Protein AF-A0A812WPS6-F1 (afdb_monomer_lite)

Foldseek 3Di:
DDDDDDDQQDFLLVVQVCCCPVVVFAADDVGPGKWKWFPDPVTDIDRDPVNRGGGCNVVVCPPHTDIDIGGHHPDDDPPPPPPPPPPPDDDDDDDDDD

Structure (mmCIF, N/CA/C/O backbone):
data_AF-A0A812WPS6-F1
#
_entry.id   AF-A0A812WPS6-F1
#
loop_
_atom_site.group_PDB
_atom_site.id
_atom_site.type_symbol
_atom_site.label_atom_id
_atom_site.label_alt_id
_atom_site.label_comp_id
_atom_site.label_asym_id
_atom_site.label_entity_id
_atom_site.label_seq_id
_atom_site.pdbx_PDB_ins_code
_atom_site.Cartn_x
_atom_site.Cartn_y
_atom_site.Cartn_z
_atom_site.occupancy
_atom_site.B_iso_or_equiv
_atom_site.auth_seq_id
_atom_site.auth_comp_id
_atom_site.auth_asym_id
_atom_site.auth_atom_id
_atom_site.pdbx_PDB_model_num
ATOM 1 N N . VAL A 1 1 ? 8.648 -13.639 1.570 1.00 71.31 1 VAL A N 1
ATOM 2 C CA . VAL A 1 1 ? 7.813 -12.658 2.302 1.00 71.31 1 VAL A CA 1
ATOM 3 C C . VAL A 1 1 ? 8.754 -11.824 3.145 1.00 71.31 1 VAL A C 1
ATOM 5 O O . VAL A 1 1 ? 9.541 -12.417 3.871 1.00 71.31 1 VAL A O 1
ATOM 8 N N . THR A 1 2 ? 8.725 -10.502 2.993 1.00 81.88 2 THR A N 1
ATOM 9 C CA . THR A 1 2 ? 9.569 -9.565 3.751 1.00 81.88 2 THR A CA 1
ATOM 10 C C . THR A 1 2 ? 8.701 -8.875 4.797 1.00 81.88 2 THR A C 1
ATOM 12 O O . THR A 1 2 ? 7.603 -8.433 4.467 1.00 81.88 2 THR A O 1
ATOM 15 N N . SER A 1 3 ? 9.1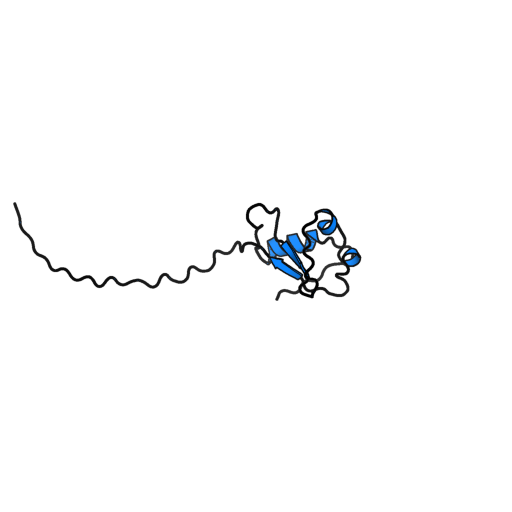70 -8.800 6.042 1.00 84.81 3 SER A N 1
ATOM 16 C CA . SER A 1 3 ? 8.494 -8.098 7.137 1.00 84.81 3 SER A CA 1
ATOM 17 C C . SER A 1 3 ? 9.282 -6.851 7.521 1.00 84.81 3 SER A C 1
ATOM 19 O O . SER A 1 3 ? 10.484 -6.948 7.764 1.00 84.81 3 SER A O 1
ATOM 21 N N . SER A 1 4 ? 8.606 -5.708 7.612 1.00 86.56 4 SER A N 1
ATOM 22 C CA . SER A 1 4 ? 9.173 -4.455 8.114 1.00 86.56 4 SER A CA 1
ATOM 23 C C . SER A 1 4 ? 8.168 -3.773 9.038 1.00 86.56 4 SER A C 1
ATOM 25 O O . SER A 1 4 ? 6.961 -3.967 8.884 1.00 86.56 4 SER A O 1
ATOM 27 N N . SER A 1 5 ? 8.676 -2.995 9.988 1.00 89.44 5 SER A N 1
ATOM 28 C CA . SER A 1 5 ? 7.876 -2.236 10.950 1.00 89.44 5 SER A CA 1
ATOM 29 C C . SER A 1 5 ? 7.826 -0.769 10.535 1.00 89.44 5 SER A C 1
ATOM 31 O O . SER A 1 5 ? 8.841 -0.224 10.108 1.00 89.44 5 SER A O 1
ATOM 33 N N . PHE A 1 6 ? 6.658 -0.153 10.675 1.00 88.38 6 PHE A N 1
ATOM 34 C CA . PHE A 1 6 ? 6.410 1.262 10.401 1.00 88.38 6 PHE A CA 1
ATOM 35 C C . PHE A 1 6 ? 5.538 1.833 11.520 1.00 88.38 6 PHE A C 1
ATOM 37 O O . PHE A 1 6 ? 4.776 1.086 12.145 1.00 88.38 6 PHE A O 1
ATOM 44 N N . ASP A 1 7 ? 5.646 3.135 11.763 1.00 90.31 7 ASP A N 1
ATOM 45 C CA . ASP A 1 7 ? 4.796 3.825 12.728 1.00 90.31 7 ASP A CA 1
ATOM 46 C C . ASP A 1 7 ? 3.353 3.970 12.196 1.00 90.31 7 ASP A C 1
ATOM 48 O O . ASP A 1 7 ? 3.121 3.993 10.987 1.00 90.31 7 ASP A O 1
ATOM 52 N N . PRO A 1 8 ? 2.331 4.052 13.064 1.00 88.69 8 PRO A N 1
ATOM 53 C CA . PRO A 1 8 ? 0.942 4.220 12.622 1.00 88.69 8 PRO A CA 1
ATOM 54 C C . PRO A 1 8 ? 0.715 5.530 11.848 1.00 88.69 8 PRO A C 1
ATOM 56 O O . PRO A 1 8 ? -0.134 5.574 10.956 1.00 88.69 8 PRO A O 1
ATOM 59 N N . ASP A 1 9 ? 1.485 6.568 12.177 1.00 91.75 9 ASP A N 1
ATOM 60 C CA . ASP A 1 9 ? 1.462 7.885 11.535 1.00 91.75 9 ASP A CA 1
ATOM 61 C C . ASP A 1 9 ? 2.338 7.956 10.273 1.00 91.75 9 ASP A C 1
ATOM 63 O O . ASP A 1 9 ? 2.318 8.963 9.563 1.00 91.75 9 ASP A O 1
ATOM 67 N N . ASP A 1 10 ? 3.103 6.899 9.976 1.00 91.56 10 ASP A N 1
ATOM 68 C CA . ASP A 1 10 ? 3.899 6.830 8.755 1.00 91.56 10 ASP A CA 1
ATOM 69 C C . ASP A 1 10 ? 2.985 6.823 7.529 1.00 91.56 10 ASP A C 1
ATOM 71 O O . ASP A 1 10 ? 1.854 6.330 7.555 1.00 91.56 10 ASP A O 1
ATOM 75 N N . LEU A 1 11 ? 3.484 7.375 6.430 1.00 92.75 11 LEU A N 1
ATOM 76 C CA . LEU A 1 11 ? 2.719 7.480 5.197 1.00 92.75 11 LEU A CA 1
ATOM 77 C C . LEU A 1 11 ? 2.894 6.226 4.342 1.00 92.75 11 LEU A C 1
ATOM 79 O O . LEU A 1 11 ? 3.970 5.627 4.292 1.00 92.75 11 LEU A O 1
ATOM 83 N N . LEU A 1 12 ? 1.871 5.869 3.563 1.00 90.31 12 LEU A N 1
ATOM 84 C CA . LEU A 1 12 ? 1.965 4.723 2.653 1.00 90.31 12 LEU A CA 1
ATOM 85 C C . LEU A 1 12 ? 3.086 4.892 1.604 1.00 90.31 12 LEU A C 1
ATOM 87 O O . LEU A 1 12 ? 3.709 3.914 1.178 1.00 90.31 12 LEU A O 1
ATOM 91 N N . ILE A 1 13 ? 3.414 6.131 1.223 1.00 90.25 13 ILE A N 1
ATOM 92 C CA . ILE A 1 13 ? 4.562 6.424 0.356 1.00 90.25 13 ILE A CA 1
ATOM 93 C C . ILE A 1 13 ? 5.906 5.967 0.955 1.00 90.25 13 ILE A C 1
ATOM 95 O O . ILE A 1 13 ? 6.780 5.554 0.190 1.00 90.25 13 ILE A O 1
ATOM 99 N N . SER A 1 14 ? 6.066 5.954 2.285 1.00 90.44 14 SER A N 1
ATOM 100 C CA . SER A 1 14 ? 7.261 5.422 2.961 1.00 90.44 14 SER A CA 1
ATOM 101 C C . SER A 1 14 ? 7.425 3.926 2.679 1.00 90.44 14 SER A C 1
ATOM 103 O O . SER A 1 14 ? 8.518 3.466 2.347 1.00 90.44 14 SER A O 1
ATOM 105 N N . VAL A 1 15 ? 6.322 3.169 2.707 1.00 89.25 15 VAL A N 1
ATOM 106 C CA . VAL A 1 15 ? 6.304 1.734 2.373 1.00 89.25 15 VAL A CA 1
ATOM 107 C C . VAL A 1 15 ? 6.664 1.511 0.904 1.00 89.25 15 VAL A C 1
ATOM 109 O O . VAL A 1 15 ? 7.422 0.598 0.571 1.00 89.25 15 VAL A O 1
ATOM 112 N N . ARG A 1 16 ? 6.177 2.377 0.008 1.00 87.75 16 ARG A N 1
ATOM 113 C CA . ARG A 1 16 ? 6.537 2.337 -1.416 1.00 87.75 16 ARG A CA 1
ATOM 114 C C . ARG A 1 16 ? 8.027 2.606 -1.627 1.00 87.75 16 ARG A C 1
ATOM 116 O O . ARG A 1 16 ? 8.671 1.891 -2.389 1.00 87.75 16 ARG A O 1
ATOM 123 N N . ALA A 1 17 ? 8.578 3.607 -0.943 1.00 87.50 17 ALA A N 1
ATOM 124 C CA . ALA A 1 17 ? 9.998 3.937 -1.005 1.00 87.50 17 ALA A CA 1
ATOM 125 C C . ALA A 1 17 ? 10.869 2.792 -0.467 1.00 87.50 17 ALA A C 1
ATOM 127 O O . ALA A 1 17 ? 11.879 2.446 -1.083 1.00 87.50 17 ALA A O 1
ATOM 128 N N . PHE A 1 18 ? 10.443 2.159 0.630 1.00 88.69 18 PHE A N 1
ATOM 129 C CA . PHE A 1 18 ? 11.066 0.948 1.158 1.00 88.69 18 PHE A CA 1
ATOM 130 C C . PHE A 1 18 ? 11.069 -0.173 0.114 1.00 88.69 18 PHE A C 1
ATOM 132 O O . PHE A 1 18 ? 12.110 -0.769 -0.139 1.00 88.69 18 PHE A O 1
ATOM 139 N N . ALA A 1 19 ? 9.944 -0.420 -0.559 1.00 86.81 19 ALA A N 1
ATOM 140 C CA . ALA A 1 19 ? 9.860 -1.440 -1.599 1.00 86.81 19 ALA A CA 1
ATOM 141 C C . ALA A 1 19 ? 10.805 -1.168 -2.779 1.00 86.81 19 ALA A C 1
ATOM 143 O O . ALA A 1 19 ? 11.490 -2.073 -3.250 1.00 86.81 19 ALA A O 1
ATOM 144 N N . THR A 1 20 ? 10.896 0.082 -3.232 1.00 85.06 20 THR A N 1
ATOM 145 C CA . THR A 1 20 ? 11.827 0.463 -4.300 1.00 85.06 20 THR A CA 1
ATOM 146 C C . THR A 1 20 ? 13.282 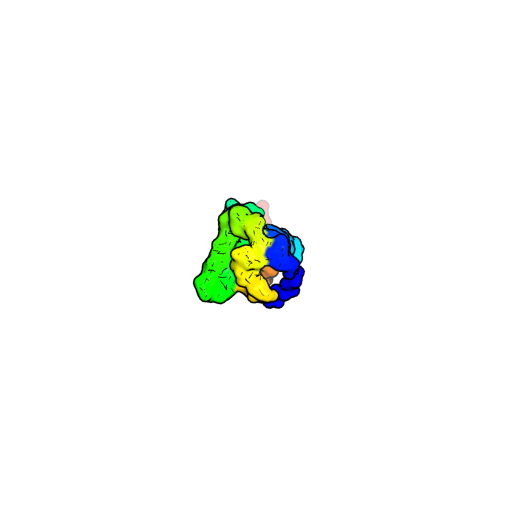0.256 -3.883 1.00 85.06 20 THR A C 1
ATOM 148 O O . THR A 1 20 ? 14.084 -0.240 -4.671 1.00 85.06 20 THR A O 1
ATOM 151 N N . LYS A 1 21 ? 13.634 0.622 -2.645 1.00 84.88 21 LYS A N 1
ATOM 152 C CA . LYS A 1 21 ? 15.016 0.591 -2.159 1.00 84.88 21 LYS A CA 1
ATOM 153 C C . LYS A 1 21 ? 15.475 -0.810 -1.749 1.00 84.88 21 LYS A C 1
ATOM 155 O O . LYS A 1 21 ? 16.527 -1.258 -2.189 1.00 84.88 21 LYS A O 1
ATOM 160 N N . GLU A 1 22 ? 14.689 -1.492 -0.926 1.00 85.69 22 GLU A N 1
ATOM 161 C CA . GLU A 1 22 ? 15.065 -2.766 -0.305 1.00 85.69 22 GLU A CA 1
ATOM 162 C C . GLU A 1 22 ? 14.714 -3.964 -1.188 1.00 85.69 22 GLU A C 1
ATOM 164 O O . GLU A 1 22 ? 15.479 -4.921 -1.261 1.00 85.69 22 GLU A O 1
ATOM 169 N N . LEU A 1 23 ? 13.580 -3.912 -1.899 1.00 81.12 23 LEU A N 1
ATOM 170 C CA . LEU A 1 23 ? 13.179 -4.983 -2.822 1.00 81.12 23 LEU A CA 1
ATOM 171 C C . LEU A 1 23 ? 13.668 -4.738 -4.254 1.00 81.12 23 LEU A C 1
ATOM 173 O O . LEU A 1 23 ? 13.424 -5.572 -5.124 1.00 81.12 23 LEU A O 1
ATOM 177 N N . GLN A 1 24 ? 14.344 -3.607 -4.499 1.00 82.56 24 GLN A N 1
ATOM 178 C CA . GLN A 1 24 ? 14.858 -3.212 -5.815 1.00 82.56 24 GLN A CA 1
ATOM 179 C C . GLN A 1 24 ? 13.764 -3.259 -6.895 1.00 82.56 24 GLN A C 1
ATOM 181 O O . GLN A 1 24 ? 13.986 -3.684 -8.031 1.00 82.56 24 GLN A O 1
ATOM 186 N N . LEU A 1 25 ? 12.545 -2.863 -6.516 1.00 81.06 25 LEU A N 1
ATOM 187 C CA . LEU A 1 25 ? 11.391 -2.847 -7.406 1.00 81.06 25 LEU A CA 1
ATOM 188 C C . LEU A 1 25 ? 11.292 -1.494 -8.101 1.00 81.06 25 LEU A C 1
ATOM 190 O O . LEU A 1 25 ? 11.110 -0.455 -7.470 1.00 81.06 25 LEU A O 1
ATOM 194 N N . LEU A 1 26 ? 11.374 -1.519 -9.421 1.00 78.56 26 LEU A N 1
ATOM 195 C CA . LEU A 1 26 ? 11.164 -0.359 -10.264 1.00 78.56 26 LEU A CA 1
ATOM 196 C C . LEU A 1 26 ? 9.670 -0.139 -10.532 1.00 78.56 26 LEU A C 1
ATOM 198 O O . LEU A 1 26 ? 8.869 -1.086 -10.485 1.00 78.56 26 LEU A O 1
ATOM 202 N N . PRO A 1 27 ? 9.282 1.111 -10.839 1.00 74.62 27 PRO A N 1
ATOM 203 C CA . PRO A 1 27 ? 7.987 1.386 -11.442 1.00 74.62 27 PRO A CA 1
ATOM 204 C C . PRO A 1 27 ? 7.682 0.465 -12.628 1.00 74.62 27 PRO A C 1
ATOM 206 O O . PRO A 1 27 ? 8.553 0.200 -13.450 1.00 74.62 27 PRO A O 1
ATOM 209 N N . GLY A 1 28 ? 6.419 0.039 -12.736 1.00 66.25 28 GLY A N 1
ATOM 210 C CA . GLY A 1 28 ? 5.856 -0.471 -13.991 1.00 66.25 28 GLY A CA 1
ATOM 211 C C . GLY A 1 28 ? 6.008 0.542 -15.125 1.00 66.25 28 GLY A C 1
ATOM 212 O O . GLY A 1 28 ? 6.077 1.741 -14.863 1.00 66.25 28 GLY A O 1
ATOM 213 N N . GLU A 1 29 ? 6.049 0.085 -16.377 1.00 58.88 29 GLU A N 1
ATOM 214 C CA . GLU A 1 29 ? 6.107 0.973 -17.543 1.00 58.88 29 GLU A CA 1
ATOM 215 C C . GLU A 1 29 ? 4.964 2.008 -17.476 1.00 58.88 29 GLU A C 1
ATOM 217 O O . GLU A 1 29 ? 3.790 1.649 -17.395 1.00 58.88 29 GLU A O 1
ATOM 222 N N . GLY A 1 30 ? 5.316 3.299 -17.405 1.00 62.22 30 GLY A N 1
ATOM 223 C CA . GLY A 1 30 ? 4.361 4.406 -17.240 1.00 62.22 30 GLY A CA 1
ATOM 224 C C . GLY A 1 30 ? 3.898 4.712 -15.804 1.00 62.22 30 GLY A C 1
ATOM 225 O O . GLY A 1 30 ? 3.074 5.605 -15.621 1.00 62.22 30 GLY A O 1
ATOM 226 N N . ALA A 1 31 ? 4.416 4.029 -14.778 1.00 64.31 31 ALA A N 1
ATOM 227 C CA . ALA A 1 31 ? 4.079 4.271 -13.372 1.00 64.31 31 ALA A CA 1
ATOM 228 C C . ALA A 1 31 ? 5.157 5.095 -12.642 1.00 64.31 31 ALA A C 1
ATOM 230 O O . ALA A 1 31 ? 6.340 5.021 -12.954 1.00 64.31 31 ALA A O 1
ATOM 231 N N . SER A 1 32 ? 4.776 5.843 -11.600 1.00 67.06 32 SER A N 1
ATOM 232 C CA . SER A 1 32 ? 5.737 6.575 -10.744 1.00 67.06 32 SER A CA 1
ATOM 233 C C . SER A 1 32 ? 6.362 5.727 -9.622 1.00 67.06 32 SER A C 1
ATOM 235 O O . SER A 1 32 ? 7.095 6.246 -8.788 1.00 67.06 32 SER A O 1
ATOM 237 N N . GLY A 1 33 ? 6.067 4.428 -9.561 1.00 77.25 33 GLY A N 1
ATOM 238 C CA . GLY A 1 33 ? 6.640 3.481 -8.596 1.00 77.25 33 GLY A CA 1
ATOM 239 C C . GLY A 1 33 ? 5.821 2.187 -8.505 1.00 77.25 33 GLY A C 1
ATOM 240 O O . GLY A 1 33 ? 4.799 2.082 -9.189 1.00 77.25 33 GLY A O 1
ATOM 241 N N . PRO A 1 34 ? 6.217 1.229 -7.651 1.00 82.94 34 PRO A N 1
ATOM 242 C CA . PRO A 1 34 ? 5.510 -0.041 -7.498 1.00 82.94 34 PRO A CA 1
ATOM 243 C C . PRO A 1 34 ? 4.075 0.161 -6.989 1.00 82.94 34 PRO A C 1
ATOM 245 O O . PRO A 1 34 ? 3.794 1.116 -6.258 1.00 82.94 34 PRO A O 1
ATOM 248 N N . GLU A 1 35 ? 3.181 -0.732 -7.407 1.00 86.81 35 GLU A N 1
ATOM 249 C CA . GLU A 1 35 ? 1.783 -0.805 -6.986 1.00 86.81 35 GLU A CA 1
ATOM 250 C C . GLU A 1 35 ? 1.688 -1.587 -5.674 1.00 86.81 35 GLU A C 1
ATOM 252 O O . GLU A 1 35 ? 2.224 -2.690 -5.555 1.00 86.81 35 GLU A O 1
ATOM 257 N N . LEU A 1 36 ? 1.008 -1.006 -4.687 1.00 88.75 36 LEU A N 1
ATOM 258 C CA . LEU A 1 36 ? 0.753 -1.624 -3.389 1.00 88.75 36 LEU A CA 1
ATOM 259 C C . LEU A 1 36 ? -0.703 -2.080 -3.349 1.00 88.75 36 LEU A C 1
ATOM 261 O O . LEU A 1 36 ? -1.595 -1.331 -3.737 1.00 88.75 36 LEU A O 1
ATOM 265 N N . SER A 1 37 ? -0.968 -3.289 -2.866 1.00 90.88 37 SER A N 1
ATOM 266 C CA . SER A 1 37 ? -2.333 -3.803 -2.722 1.00 90.88 37 SER A CA 1
ATOM 267 C C . SER A 1 37 ? -2.481 -4.695 -1.496 1.00 90.88 37 SER A C 1
ATOM 269 O O . SER A 1 37 ? -1.519 -5.320 -1.061 1.00 90.88 37 SER A O 1
ATOM 271 N N . LEU A 1 38 ? -3.675 -4.763 -0.910 1.00 90.38 38 LEU A N 1
ATOM 272 C CA . LEU A 1 38 ? -3.946 -5.674 0.204 1.00 90.38 38 LEU A CA 1
ATOM 273 C C . LEU A 1 38 ? -3.839 -7.133 -0.256 1.00 90.38 38 LEU A C 1
ATOM 275 O O . LEU A 1 38 ? -4.371 -7.514 -1.300 1.00 90.38 38 LEU A O 1
ATOM 279 N N . ALA A 1 39 ? -3.174 -7.970 0.543 1.00 87.12 39 ALA A N 1
ATOM 280 C CA . ALA A 1 39 ? -3.094 -9.404 0.269 1.00 87.12 39 ALA A CA 1
ATOM 281 C C . ALA A 1 39 ? -4.407 -10.142 0.578 1.00 87.12 39 ALA A C 1
ATOM 2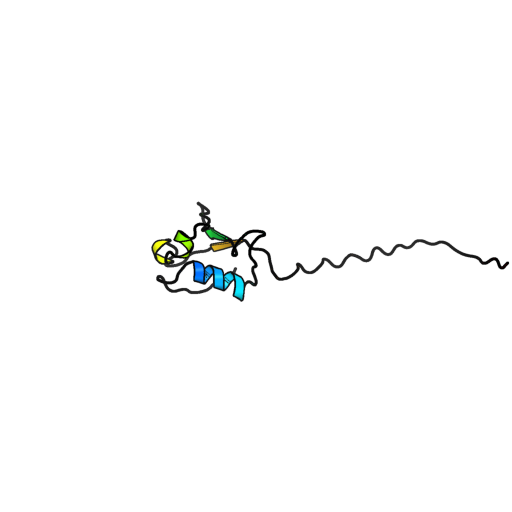83 O O . ALA A 1 39 ? -4.676 -11.192 -0.013 1.00 87.12 39 ALA A O 1
ATOM 284 N N . TYR A 1 40 ? -5.225 -9.598 1.483 1.00 82.25 40 TYR A N 1
ATOM 285 C CA . TYR A 1 40 ? -6.521 -10.158 1.850 1.00 82.25 40 TYR A CA 1
ATOM 286 C C . TYR A 1 40 ? -7.652 -9.575 0.982 1.00 82.25 40 TYR A C 1
ATOM 288 O O . TYR A 1 40 ? -7.556 -8.436 0.529 1.00 82.25 40 TYR A O 1
ATOM 296 N N . PRO A 1 41 ? -8.716 -10.348 0.702 1.00 72.69 41 PRO A N 1
ATOM 297 C CA . PRO A 1 41 ? -9.870 -9.852 -0.034 1.00 72.69 41 PRO A CA 1
ATOM 298 C C . PRO A 1 41 ? -10.721 -8.896 0.829 1.00 72.69 41 PRO A C 1
ATOM 300 O O . PRO A 1 41 ? -10.953 -9.202 2.000 1.00 72.69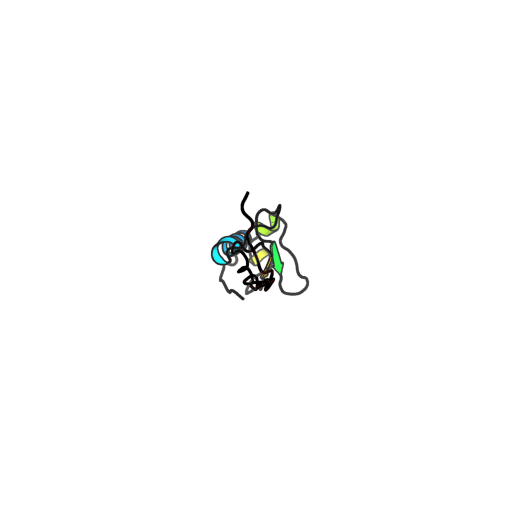 41 PRO A O 1
ATOM 303 N N . PRO A 1 42 ? -11.238 -7.788 0.261 1.00 74.62 42 PRO A N 1
ATOM 304 C CA . PRO A 1 42 ? -11.036 -7.316 -1.113 1.00 74.62 42 PRO A CA 1
ATOM 305 C C . PRO A 1 42 ? -9.606 -6.787 -1.324 1.00 74.62 42 PRO A C 1
ATOM 307 O O . PRO A 1 42 ? -9.106 -6.014 -0.514 1.00 74.62 42 PRO A O 1
ATOM 310 N N . ARG A 1 43 ? -8.949 -7.203 -2.421 1.00 81.50 43 ARG A N 1
ATOM 311 C CA . ARG A 1 43 ? -7.578 -6.781 -2.769 1.00 81.50 43 ARG A CA 1
ATOM 312 C C . ARG A 1 43 ? -7.564 -5.323 -3.228 1.00 81.50 43 ARG A C 1
ATOM 314 O O . ARG A 1 43 ? -7.456 -5.039 -4.418 1.00 81.50 43 ARG A O 1
ATOM 321 N N . THR A 1 44 ? -7.727 -4.408 -2.284 1.00 85.56 44 THR A N 1
ATOM 322 C CA . THR A 1 44 ? -7.707 -2.970 -2.534 1.00 85.56 44 THR A CA 1
ATOM 323 C C . THR A 1 44 ? -6.310 -2.568 -2.984 1.00 85.56 44 THR A C 1
ATOM 325 O O . THR A 1 44 ? -5.341 -2.809 -2.264 1.00 85.56 44 THR A O 1
ATOM 328 N N . ALA A 1 45 ? -6.206 -1.995 -4.182 1.00 87.38 45 ALA A N 1
ATOM 329 C CA . ALA A 1 45 ? -4.968 -1.439 -4.710 1.00 87.38 45 ALA A CA 1
ATOM 330 C C . ALA A 1 45 ? -4.877 0.052 -4.367 1.00 87.38 45 ALA A C 1
ATOM 332 O O . ALA A 1 45 ? -5.807 0.817 -4.623 1.00 87.38 45 ALA A O 1
ATOM 333 N N . PHE A 1 46 ? -3.744 0.458 -3.807 1.00 87.00 46 PHE A N 1
ATOM 334 C CA . PHE A 1 46 ? -3.457 1.832 -3.423 1.00 87.00 46 PHE A CA 1
ATOM 335 C C . PHE A 1 46 ? -2.786 2.558 -4.596 1.00 87.00 46 PHE A C 1
ATOM 337 O O . PHE A 1 46 ? -1.561 2.646 -4.684 1.00 87.00 46 PHE A O 1
ATOM 344 N N . THR A 1 47 ? -3.597 3.035 -5.542 1.00 80.38 47 THR A N 1
ATOM 345 C CA . THR A 1 47 ? -3.121 3.746 -6.747 1.00 80.38 47 THR A CA 1
ATOM 346 C C . THR A 1 47 ? -3.324 5.257 -6.675 1.00 80.38 47 THR A C 1
ATOM 348 O O . THR A 1 47 ? -2.724 5.999 -7.450 1.00 80.38 47 THR A O 1
ATOM 351 N N . SER A 1 48 ? -4.182 5.725 -5.768 1.00 85.38 48 SER A N 1
ATOM 352 C CA . SER A 1 48 ? -4.492 7.143 -5.604 1.00 85.38 48 SER A CA 1
ATOM 353 C C . SER A 1 48 ? -3.404 7.859 -4.806 1.00 85.38 48 SER A C 1
ATOM 355 O O . SER A 1 48 ? -2.985 7.394 -3.751 1.00 85.38 48 SER A O 1
ATOM 357 N N . ASP A 1 49 ? -3.001 9.034 -5.283 1.00 84.88 49 ASP A N 1
ATOM 358 C CA . ASP A 1 49 ? -2.021 9.904 -4.618 1.00 84.88 49 ASP A CA 1
ATOM 359 C C . ASP A 1 49 ? -2.478 10.347 -3.216 1.00 84.88 49 ASP A C 1
ATOM 361 O O . ASP A 1 49 ? -1.663 10.477 -2.308 1.00 84.88 49 ASP A O 1
ATOM 365 N N . ASP A 1 50 ? -3.792 10.480 -3.019 1.00 85.81 50 ASP A N 1
ATOM 366 C CA . ASP A 1 50 ? -4.409 10.736 -1.714 1.00 85.81 50 ASP A CA 1
ATOM 367 C C . ASP A 1 50 ? -4.102 9.606 -0.715 1.00 85.81 50 ASP A C 1
ATOM 369 O O . ASP A 1 50 ? -3.540 9.856 0.345 1.00 85.81 50 ASP A O 1
ATOM 373 N N . GLN A 1 51 ? -4.306 8.347 -1.126 1.00 86.94 51 GLN A N 1
ATOM 374 C CA . GLN A 1 51 ? -4.001 7.167 -0.307 1.00 86.94 51 GLN A CA 1
ATOM 375 C C . GLN A 1 51 ? -2.500 7.021 -0.029 1.00 86.94 51 GLN A C 1
ATOM 377 O O . GLN A 1 51 ? -2.111 6.559 1.038 1.00 86.94 51 GLN A O 1
ATOM 382 N N . LEU A 1 52 ? -1.637 7.424 -0.968 1.00 86.12 52 LEU A N 1
ATOM 383 C CA . LEU A 1 52 ? -0.185 7.426 -0.754 1.00 86.12 52 LEU A CA 1
ATOM 384 C C . LEU A 1 52 ? 0.248 8.435 0.321 1.00 86.12 52 LEU A C 1
ATOM 386 O O . LEU A 1 52 ? 1.283 8.231 0.961 1.00 86.12 52 LEU A O 1
ATOM 390 N N . ARG A 1 53 ? -0.528 9.509 0.509 1.00 89.62 53 ARG A N 1
ATOM 391 C CA . ARG A 1 53 ? -0.323 10.536 1.538 1.00 89.62 53 ARG A CA 1
ATOM 392 C C . ARG A 1 53 ? -1.139 10.308 2.808 1.00 89.62 53 ARG A C 1
ATOM 394 O O . ARG A 1 53 ? -0.955 11.062 3.757 1.00 89.62 53 ARG A O 1
ATOM 401 N N . SER A 1 54 ? -2.004 9.300 2.839 1.00 90.56 54 SER A N 1
ATOM 402 C CA . SER A 1 54 ? -2.679 8.866 4.058 1.00 90.56 54 SER A CA 1
ATOM 403 C C . SER A 1 54 ? -1.715 8.103 4.965 1.00 90.56 54 SER A C 1
ATOM 405 O O . SER A 1 54 ? -0.777 7.442 4.496 1.00 90.56 54 SER A O 1
ATOM 407 N N . SER A 1 55 ? -1.963 8.181 6.270 1.00 92.38 55 SER A N 1
ATOM 408 C CA . SER A 1 55 ? -1.215 7.399 7.249 1.00 92.38 55 SER A CA 1
ATOM 409 C C . SER A 1 55 ? -1.631 5.927 7.223 1.00 92.38 55 SER A C 1
ATOM 411 O O . SER A 1 55 ? -2.747 5.572 6.826 1.00 92.38 55 SER A O 1
ATOM 413 N N . LEU A 1 56 ? -0.743 5.041 7.674 1.00 89.75 56 LEU A N 1
ATOM 414 C CA . LEU A 1 56 ? -1.036 3.608 7.771 1.00 89.75 56 LEU A CA 1
ATOM 415 C C . LEU A 1 56 ? -2.234 3.326 8.691 1.00 89.75 56 LEU A C 1
ATOM 417 O O . LEU A 1 56 ? -3.005 2.401 8.426 1.00 89.75 56 LEU A O 1
ATOM 421 N N . ALA A 1 57 ? -2.419 4.128 9.742 1.00 89.00 57 ALA A N 1
ATOM 422 C CA . ALA A 1 57 ? -3.574 4.038 10.628 1.00 89.00 57 ALA A CA 1
ATOM 423 C C . ALA A 1 57 ? -4.889 4.409 9.928 1.00 89.00 57 ALA A C 1
ATOM 425 O O . ALA A 1 57 ? -5.872 3.684 10.079 1.00 89.00 57 ALA A O 1
ATOM 426 N N . GLU A 1 58 ? -4.914 5.482 9.130 1.00 89.25 58 GLU A N 1
ATOM 427 C CA . GLU A 1 58 ? -6.120 5.889 8.393 1.00 89.25 58 GLU A CA 1
ATOM 428 C C . GLU A 1 58 ? -6.525 4.878 7.317 1.00 89.25 58 GLU A C 1
ATOM 430 O O . GLU A 1 58 ? -7.710 4.680 7.052 1.00 89.25 58 GLU A O 1
ATOM 435 N N . LEU A 1 59 ? -5.548 4.174 6.747 1.00 85.50 59 LEU A N 1
ATOM 436 C CA . LEU A 1 59 ? -5.780 3.094 5.790 1.00 85.50 59 LEU A CA 1
ATOM 437 C C . LEU A 1 59 ? -6.165 1.758 6.450 1.00 85.50 59 LEU A C 1
ATOM 439 O O . LEU A 1 59 ? -6.402 0.776 5.745 1.00 85.50 59 LEU A O 1
ATOM 443 N N . GLY A 1 60 ? -6.210 1.690 7.786 1.00 85.94 60 GLY A N 1
ATOM 444 C CA . GLY A 1 60 ? -6.537 0.468 8.524 1.00 85.94 60 GLY A CA 1
ATOM 445 C C . GLY A 1 60 ? -5.464 -0.621 8.423 1.00 85.94 60 GLY A C 1
ATOM 446 O O . GLY A 1 60 ? -5.776 -1.808 8.502 1.00 85.94 60 GLY A O 1
ATOM 447 N N . LEU A 1 61 ? -4.199 -0.237 8.217 1.00 84.69 61 LEU A N 1
ATOM 448 C CA . LEU A 1 61 ? -3.064 -1.163 8.105 1.00 84.69 61 LEU A CA 1
ATOM 449 C C . LEU A 1 61 ? -2.440 -1.520 9.468 1.00 84.69 61 LEU A C 1
ATOM 451 O O . LEU A 1 61 ? -1.490 -2.302 9.536 1.00 84.69 61 LEU A O 1
ATOM 455 N N . THR A 1 62 ? -2.980 -0.973 10.556 1.00 83.56 62 THR A N 1
ATOM 456 C CA . THR A 1 62 ? -2.575 -1.234 11.942 1.00 83.56 62 THR A CA 1
ATOM 457 C C . THR A 1 62 ? -3.517 -2.264 12.592 1.00 83.56 62 THR A C 1
ATOM 459 O O . THR A 1 62 ? -4.712 -2.273 12.297 1.00 83.56 62 THR A O 1
ATOM 462 N N . PRO A 1 63 ? -3.037 -3.165 13.477 1.00 82.75 63 PRO A N 1
ATOM 463 C CA . PRO A 1 63 ? -1.675 -3.289 14.011 1.00 82.75 63 PRO A CA 1
ATOM 464 C C . PRO A 1 63 ? -0.700 -4.049 13.096 1.00 82.75 63 PRO A C 1
ATOM 466 O O . PRO A 1 63 ? 0.506 -4.013 13.328 1.00 82.75 63 PRO A O 1
ATOM 469 N N . SER A 1 64 ? -1.198 -4.749 12.076 1.00 86.00 64 SER A N 1
ATOM 470 C CA . SER A 1 64 ? -0.377 -5.410 11.063 1.00 86.00 64 SER A CA 1
ATOM 471 C C . SER A 1 64 ? -1.169 -5.621 9.775 1.00 86.00 64 SER A C 1
ATOM 473 O O . SER A 1 64 ? -2.351 -5.961 9.796 1.00 86.00 64 SER A O 1
ATOM 475 N N . ALA A 1 65 ? -0.499 -5.454 8.636 1.00 85.56 65 ALA A N 1
ATOM 476 C CA . ALA A 1 65 ? -1.077 -5.693 7.324 1.00 85.56 65 ALA A CA 1
ATOM 477 C C . ALA A 1 65 ? -0.081 -6.411 6.417 1.00 85.56 65 ALA A C 1
ATOM 479 O O . ALA A 1 65 ? 1.129 -6.214 6.499 1.00 85.56 65 ALA A O 1
ATOM 480 N N . THR A 1 66 ? -0.606 -7.254 5.529 1.00 89.19 66 THR A N 1
ATOM 481 C CA . THR A 1 66 ? 0.186 -7.881 4.468 1.00 89.19 66 THR A CA 1
ATOM 482 C C . THR A 1 66 ? -0.155 -7.210 3.149 1.00 89.19 66 THR A C 1
ATOM 484 O O . THR A 1 66 ? -1.309 -7.238 2.713 1.00 89.19 66 THR A O 1
ATOM 487 N N . LEU A 1 67 ? 0.858 -6.620 2.518 1.00 88.31 67 LEU A N 1
ATOM 488 C CA . LEU A 1 67 ? 0.741 -5.951 1.231 1.00 88.31 67 LEU A CA 1
ATOM 489 C C . LEU A 1 67 ? 1.397 -6.793 0.135 1.00 88.31 67 LEU A C 1
ATOM 491 O O . LEU A 1 67 ? 2.492 -7.330 0.305 1.00 88.31 67 LEU A O 1
ATOM 495 N N . LEU A 1 68 ? 0.717 -6.892 -1.000 1.00 88.69 68 LEU A N 1
ATOM 496 C CA . LEU A 1 68 ? 1.259 -7.368 -2.259 1.00 88.69 68 LEU A CA 1
ATOM 497 C C . LEU A 1 68 ? 1.836 -6.175 -3.010 1.00 88.69 68 LEU A C 1
ATOM 499 O O . LEU A 1 68 ? 1.156 -5.168 -3.220 1.00 88.69 68 LEU A O 1
ATOM 503 N N . ILE A 1 69 ? 3.093 -6.311 -3.415 1.00 88.06 69 ILE A N 1
ATOM 504 C CA . ILE A 1 69 ? 3.825 -5.271 -4.126 1.00 88.06 69 ILE A CA 1
ATOM 505 C C . ILE A 1 69 ? 4.064 -5.758 -5.545 1.00 88.06 69 ILE A C 1
ATOM 507 O O . ILE A 1 69 ? 4.727 -6.774 -5.754 1.00 88.06 69 ILE A O 1
ATOM 511 N N . LYS A 1 70 ? 3.512 -5.039 -6.518 1.00 85.31 70 LYS A N 1
ATOM 512 C CA . LYS A 1 70 ? 3.671 -5.328 -7.939 1.00 85.31 70 LYS A CA 1
ATOM 513 C C . LYS A 1 70 ? 4.539 -4.245 -8.571 1.00 85.31 70 LYS A C 1
ATOM 515 O O . LYS A 1 70 ? 4.174 -3.075 -8.606 1.00 85.31 70 LYS A O 1
ATOM 520 N N . GLY A 1 71 ? 5.704 -4.639 -9.065 1.00 82.81 71 GLY A N 1
ATOM 521 C CA . GLY A 1 71 ? 6.657 -3.765 -9.744 1.00 82.81 71 GLY A CA 1
ATOM 522 C C . GLY A 1 71 ? 7.492 -4.557 -10.742 1.00 82.81 71 GLY A C 1
ATOM 523 O O . GLY A 1 71 ? 7.343 -5.776 -10.847 1.00 82.81 71 GLY A O 1
ATOM 524 N N . ILE A 1 72 ? 8.362 -3.867 -11.472 1.00 79.88 72 ILE A N 1
ATOM 525 C CA . ILE A 1 72 ? 9.345 -4.511 -12.349 1.00 79.88 72 ILE A CA 1
ATOM 526 C C . ILE A 1 72 ? 10.587 -4.767 -11.503 1.00 79.88 72 ILE A C 1
ATOM 528 O O . ILE A 1 72 ? 11.069 -3.859 -10.832 1.00 79.88 72 ILE A O 1
ATOM 532 N N . SER A 1 73 ? 11.104 -5.993 -11.485 1.00 64.38 73 SER A N 1
ATOM 533 C CA . SER A 1 73 ? 12.365 -6.244 -10.785 1.00 64.38 73 SER A CA 1
ATOM 534 C C . SER A 1 73 ? 13.502 -5.530 -11.519 1.00 64.38 73 SER A C 1
ATOM 536 O O . SER A 1 73 ? 13.659 -5.716 -12.724 1.00 64.38 73 SER A O 1
ATOM 538 N N . ALA A 1 74 ? 14.283 -4.705 -10.808 1.00 58.34 74 ALA A N 1
ATOM 539 C CA . ALA A 1 74 ? 15.508 -4.111 -11.354 1.00 58.34 74 ALA A CA 1
ATOM 540 C C . ALA A 1 74 ? 16.585 -5.167 -11.629 1.00 58.34 74 ALA A C 1
ATOM 542 O O . ALA A 1 74 ? 17.506 -4.930 -12.409 1.00 58.34 74 ALA A O 1
ATOM 543 N N . VAL A 1 75 ? 16.487 -6.319 -10.960 1.00 54.09 75 VAL A N 1
ATOM 544 C CA . VAL A 1 75 ? 17.343 -7.465 -11.224 1.00 54.09 75 VAL A CA 1
ATOM 545 C C . VAL A 1 75 ? 16.858 -8.082 -12.532 1.00 54.09 75 VAL A C 1
ATOM 547 O O . VAL A 1 75 ? 15.716 -8.553 -12.577 1.00 54.09 75 VAL A O 1
ATOM 550 N N . PRO A 1 76 ? 17.677 -8.092 -13.603 1.00 46.62 76 PRO A N 1
ATOM 551 C CA . PRO A 1 76 ? 17.347 -8.899 -14.763 1.00 46.62 76 PRO A CA 1
ATOM 552 C C . PRO A 1 76 ? 17.165 -10.321 -14.245 1.00 46.62 76 PRO A C 1
ATOM 554 O O . PRO A 1 76 ? 18.031 -10.823 -13.522 1.00 46.62 76 PRO A O 1
ATOM 557 N N . ALA A 1 77 ? 16.024 -10.944 -14.558 1.00 51.28 77 ALA A N 1
ATOM 558 C CA . ALA A 1 77 ? 15.854 -12.371 -14.330 1.00 51.28 77 ALA A CA 1
ATOM 559 C C . ALA A 1 77 ? 17.154 -13.053 -14.783 1.00 51.28 77 ALA A C 1
ATOM 561 O O . ALA A 1 77 ? 17.642 -12.691 -15.863 1.00 51.28 77 ALA A O 1
ATOM 562 N N . PRO A 1 78 ? 17.774 -13.928 -13.965 1.00 44.81 78 PRO A N 1
ATOM 563 C CA . PRO A 1 78 ? 18.947 -14.651 -14.421 1.00 44.81 78 PRO A CA 1
ATOM 564 C C . PRO A 1 78 ? 18.534 -15.273 -15.743 1.00 44.81 78 PRO A C 1
ATOM 566 O O . PRO A 1 78 ? 17.552 -16.015 -15.778 1.00 44.81 78 PRO A O 1
ATOM 569 N N . ALA A 1 79 ? 19.193 -14.854 -16.826 1.00 50.44 79 ALA A N 1
ATOM 570 C CA . ALA A 1 79 ? 18.985 -15.453 -18.124 1.00 50.44 79 ALA A CA 1
ATOM 571 C C . ALA A 1 79 ? 19.078 -16.953 -17.876 1.00 50.44 79 ALA A C 1
AT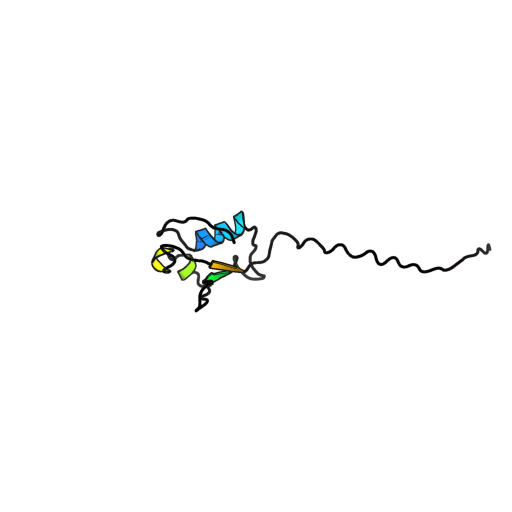OM 573 O O . ALA A 1 79 ? 20.109 -17.422 -17.381 1.00 50.44 79 ALA A O 1
ATOM 574 N N . GLU A 1 80 ? 17.979 -17.676 -18.106 1.00 47.72 80 GLU A N 1
ATOM 575 C CA . GLU A 1 80 ? 18.052 -19.124 -18.216 1.00 47.72 80 GLU A CA 1
ATOM 576 C C . GLU A 1 80 ? 19.256 -19.381 -19.121 1.00 47.72 80 GLU A C 1
ATOM 578 O O . GLU A 1 80 ? 19.341 -18.728 -20.172 1.00 47.72 80 GLU A O 1
ATOM 583 N N . PRO A 1 81 ? 20.258 -20.167 -18.681 1.00 45.00 81 PRO A N 1
ATOM 584 C CA . PRO A 1 81 ? 21.409 -20.425 -19.519 1.00 45.00 81 PRO A CA 1
ATOM 585 C C . PRO A 1 81 ? 20.833 -20.953 -20.820 1.00 45.00 81 PRO A C 1
ATOM 587 O O . PRO A 1 81 ? 20.178 -21.992 -20.818 1.00 45.00 81 PRO A O 1
ATOM 590 N N . ALA A 1 82 ? 20.983 -20.165 -21.886 1.00 48.69 82 ALA A N 1
ATOM 591 C CA . ALA A 1 82 ? 20.622 -20.577 -23.220 1.00 48.69 82 ALA A CA 1
ATOM 592 C C . ALA A 1 82 ? 21.370 -21.886 -23.423 1.00 48.69 82 ALA A C 1
ATOM 594 O O . ALA A 1 82 ? 22.601 -21.895 -23.499 1.00 48.69 82 ALA A O 1
ATOM 595 N N . GLU A 1 83 ? 20.619 -22.982 -23.351 1.00 45.34 83 GLU A N 1
ATOM 596 C CA . GLU A 1 83 ? 21.116 -24.316 -23.584 1.00 45.34 83 GLU A CA 1
ATOM 597 C C . GLU A 1 83 ? 21.831 -24.228 -24.925 1.00 45.34 83 GLU A C 1
ATOM 599 O O . GLU A 1 83 ? 21.244 -23.815 -25.930 1.00 45.34 83 GLU A O 1
ATOM 604 N N . LEU A 1 84 ? 23.148 -24.439 -24.880 1.00 47.53 84 LEU A N 1
ATOM 605 C CA . LEU A 1 84 ? 24.009 -24.439 -26.044 1.00 47.53 84 LEU A CA 1
ATOM 606 C C . LEU A 1 84 ? 23.410 -25.470 -26.994 1.00 47.53 84 LEU A C 1
ATOM 608 O O . LEU A 1 84 ? 23.601 -26.670 -26.813 1.00 47.53 84 LEU A O 1
ATOM 612 N N . ALA A 1 85 ? 22.648 -24.997 -27.977 1.00 45.91 85 ALA A N 1
ATOM 613 C CA . ALA A 1 85 ? 22.276 -25.787 -29.127 1.00 45.91 85 ALA A CA 1
ATOM 614 C C . ALA A 1 85 ? 23.573 -26.028 -29.898 1.00 45.91 85 ALA A C 1
ATOM 616 O O . ALA A 1 85 ? 23.976 -25.251 -30.763 1.00 45.91 85 ALA A O 1
ATOM 617 N N . GLU A 1 86 ? 24.263 -27.083 -29.482 1.00 47.78 86 GLU A N 1
ATOM 618 C CA . GLU A 1 86 ? 25.312 -27.772 -30.200 1.00 47.78 86 GLU A CA 1
ATOM 619 C C . GLU A 1 86 ? 24.737 -28.141 -31.571 1.00 47.78 86 GLU A C 1
ATOM 621 O O . GLU A 1 86 ? 24.030 -29.132 -31.744 1.00 47.78 86 GLU A O 1
ATOM 626 N N . THR A 1 87 ? 24.957 -27.280 -32.564 1.00 51.00 87 THR A N 1
ATOM 627 C CA . THR A 1 87 ? 24.735 -27.641 -33.958 1.00 51.00 87 THR A CA 1
ATOM 628 C C . THR A 1 87 ? 25.883 -28.548 -34.375 1.00 51.00 87 THR A C 1
ATOM 630 O O . THR A 1 87 ? 26.859 -28.105 -34.983 1.00 51.00 87 THR A O 1
ATOM 633 N N . GLU A 1 88 ? 25.769 -29.828 -34.024 1.00 53.03 88 GLU A N 1
ATOM 634 C CA . GLU A 1 88 ? 26.459 -30.899 -34.728 1.00 53.03 88 GLU A CA 1
ATOM 635 C C . GLU A 1 88 ? 25.918 -30.908 -36.165 1.00 53.03 88 GLU A C 1
ATOM 637 O O . GLU A 1 88 ? 24.826 -31.386 -36.466 1.00 53.03 88 GLU A O 1
ATOM 642 N N . GLY A 1 89 ? 26.659 -30.246 -37.048 1.00 41.12 89 GLY A N 1
ATOM 643 C CA . GLY A 1 89 ? 26.365 -30.113 -38.466 1.00 41.12 89 GLY A CA 1
ATOM 644 C C . GLY A 1 89 ? 27.623 -30.417 -39.255 1.00 41.12 89 GLY A C 1
ATOM 645 O O . GLY A 1 89 ? 28.348 -29.518 -39.670 1.00 41.12 89 GLY A O 1
ATOM 646 N N . ALA A 1 90 ? 27.892 -31.708 -39.411 1.00 51.25 90 ALA A N 1
ATOM 647 C CA . ALA A 1 90 ? 28.911 -32.245 -40.290 1.00 51.25 90 ALA A CA 1
ATOM 648 C C . ALA A 1 90 ? 28.769 -31.701 -41.723 1.00 51.25 90 ALA A C 1
ATOM 650 O O . ALA A 1 90 ? 27.725 -31.863 -42.352 1.00 51.25 90 ALA A O 1
ATOM 651 N N . ALA A 1 91 ? 29.849 -31.153 -42.276 1.00 45.66 91 ALA A N 1
ATOM 652 C CA . ALA A 1 91 ? 30.080 -31.142 -43.716 1.00 45.66 91 ALA A CA 1
ATOM 653 C C . ALA A 1 91 ? 31.591 -31.138 -43.979 1.00 45.66 91 ALA A C 1
ATOM 655 O O . ALA A 1 91 ? 32.295 -30.180 -43.665 1.00 45.66 91 ALA A O 1
ATOM 656 N N . GLY A 1 92 ? 32.080 -32.268 -44.495 1.00 38.34 92 GLY A N 1
ATOM 657 C CA . GLY A 1 92 ? 33.457 -32.451 -44.935 1.00 38.34 92 GLY A CA 1
ATOM 658 C C . GLY A 1 92 ? 33.862 -31.497 -46.062 1.00 38.34 92 GLY A C 1
ATOM 659 O O . GLY A 1 92 ? 33.017 -30.936 -46.756 1.00 38.34 92 GLY A O 1
ATOM 660 N N . GLY A 1 93 ? 35.180 -31.334 -46.215 1.00 42.78 93 GLY A N 1
ATOM 661 C CA . GLY A 1 93 ? 35.829 -30.602 -47.313 1.00 42.78 93 GLY A CA 1
ATOM 662 C C . GLY A 1 93 ? 35.661 -31.273 -48.694 1.00 42.78 93 G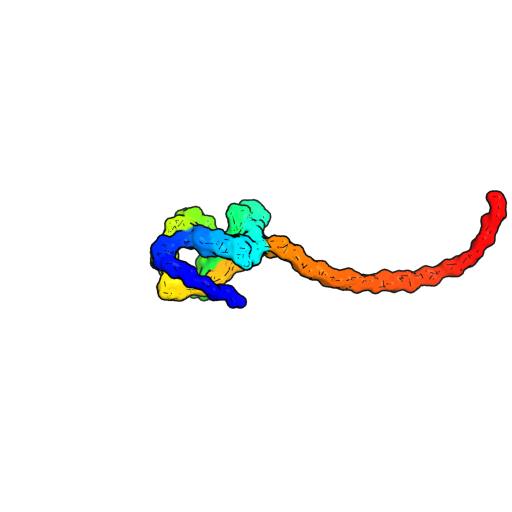LY A C 1
ATOM 663 O O . GLY A 1 93 ? 34.769 -32.111 -48.837 1.00 42.78 93 GLY A O 1
ATOM 664 N N . PRO A 1 94 ? 36.519 -30.995 -49.704 1.00 56.19 94 PRO A N 1
ATOM 665 C CA . PRO A 1 94 ? 37.834 -30.346 -49.631 1.00 56.19 94 PRO A CA 1
ATOM 666 C C . PRO A 1 94 ? 38.082 -29.221 -50.669 1.00 56.19 94 PRO A C 1
ATOM 668 O O . PRO A 1 94 ? 37.221 -28.854 -51.463 1.00 56.19 94 PRO A O 1
ATOM 671 N N . GLU A 1 95 ? 39.301 -28.686 -50.583 1.00 53.56 95 GLU A N 1
ATOM 672 C CA . GLU A 1 95 ? 40.039 -27.775 -51.472 1.00 53.56 95 GLU A CA 1
ATOM 673 C C . GLU A 1 95 ? 39.748 -27.879 -52.982 1.00 53.56 95 GLU A C 1
ATOM 675 O O . GLU A 1 95 ? 39.652 -28.986 -53.503 1.00 53.56 95 GLU A O 1
ATOM 680 N N . VAL A 1 96 ? 39.787 -26.739 -53.694 1.00 54.19 96 VAL A N 1
ATOM 681 C CA . VAL A 1 96 ? 40.470 -26.615 -54.999 1.00 54.19 96 VAL A CA 1
ATOM 682 C C . VAL A 1 96 ? 40.961 -25.180 -55.244 1.00 54.19 96 VAL A C 1
ATOM 684 O O . VAL A 1 96 ? 40.214 -24.208 -55.187 1.00 54.19 96 VAL A O 1
ATOM 687 N N . GLU A 1 97 ? 42.258 -25.120 -55.515 1.00 45.66 97 GLU A N 1
ATOM 688 C CA . GLU A 1 97 ? 43.090 -24.051 -56.065 1.00 45.66 97 GLU A CA 1
ATOM 689 C C . GLU A 1 97 ? 42.626 -23.603 -57.469 1.00 45.66 97 GLU A C 1
ATOM 691 O O . GLU A 1 97 ? 42.275 -24.456 -58.288 1.00 45.66 97 GLU A O 1
ATOM 696 N N . SER A 1 98 ? 42.647 -22.292 -57.761 1.00 52.16 98 SER A N 1
ATOM 697 C CA . SER A 1 98 ? 42.902 -21.676 -59.088 1.00 52.16 98 SER A CA 1
ATOM 698 C C . SER A 1 98 ? 42.996 -20.153 -58.992 1.00 52.16 98 SER A C 1
ATOM 700 O O . SER A 1 98 ? 42.076 -19.545 -58.400 1.00 52.16 98 SER A O 1
#

Radius of gyration: 24.43 Å; chains: 1; bounding box: 54×43×73 Å

Sequence (98 aa):
VTSSSFDPDDLLISVRAFATKELQLLPGEGASGPELSLAYPPRTAFTSDDQLRSSLAELGLTPSATLLIKGISAVPAPAEPAELAETEGAAGGPEVES

Secondary structure (DSSP, 8-state):
-------TTSBHHHHHHHHHHHS-EEPPTT-SS-EEEESSSS--EE-SHHHHHSBTTTTT--S---EEEE-EESS-----------------------

pLDDT: mean 74.95, std 16.82, range [38.34, 92.75]

=== Feature glossary ===
Feature key, reading from the visual/contextual features back to the raw sequence:

Rendered structure images. Six rendered views show the 3D structure from the faces of a cube — i.e. along ±x, ±y, ±z. Rendering representation is drawn randomly per protein from cartoon (secondary-structure ribbons), sticks (backbone bonds), or molecular surface; coloring is either N→C rainbow (blue at the N-terminus through red at the C-terminus) or one color per chain.

Contact-map, Ramachandran, and PAE plots. The contact map is a binary N×N matrix image: pixel (i, j) is dark where Cα_i and Cα_j are within 8 Å and |i−j|>4. Because the |i−j|>4 filter removes local helical contacts, off-diagonal stripes parallel to the main diagonal indicate parallel β-sheets; stripes perpendicular to it indicate antiparallel β-sheets. The Ramachandran plot scatters every residue's (φ, ψ) pair against the sterically allowed regions. The PAE heatmap renders the predicted-aligned-error matrix.

InterPro / GO / CATH / organism. Database cross-references. InterPro integrates a dozen domain/family signature databases into unified entries with residue-range hits. GO terms attach function/process/location labels with evidence codes. CATH codes position the fold in a four-level structural taxonomy. Organism is the NCBI-taxonomy species name.

Nearest PDB structures. The Foldseek neighbor list gives the closest experimentally determined structures in the PDB, ranked by structural alignment. TM-score near 1 means near-identical fold; near 0.3 means only rough topology match. This is how one finds what a novel AlphaFold prediction most resembles in the solved-structure universe.

Predicted aligned error. PAE(i, j) answers: if I align the predicted and true structures on residue i, how far off (in Å) do I expect residue j to be? A block-diagonal PAE matrix with low values on the blocks and high values off-diagonal is the signature of a multi-domain protein with confidently predicted domains but uncertain inter-domain orientation.

Solvent-accessible surface area. Accessible surface area quantifies burial. A residue with SASA near zero is packed into the hydrophobic core; one with SASA >100 Å² sits on the surface. Computed here via the Shrake–Rupley numerical algorithm with a 1.4 Å probe.

B-factor. B-factor (Debye–Waller factor) reflects atomic displacement in the crystal lattice. It is an experimental observable (units Å²), not a prediction; low values mean the atom is pinned down, high values mean it moves or is heterogeneous across the crystal.

pLDDT. For AlphaFold models, the B-factor field carries pLDDT — the model's own estimate of local accuracy on a 0–100 scale. Regions with pLDDT<50 should be treated as essentially unmodeled; they often correspond to intrinsically disordered segments.

Backbone torsions (φ/ψ). φ (phi) and ψ (psi) are the two rotatable backbone dihedrals per residue: φ is the C(i-1)–N–Cα–C torsion, ψ is the N–Cα–C–N(i+1) torsion, both in degrees on (−180°, 180°]. α-helical residues cluster near (−60°, −45°); β-strand residues near (−120°, +130°). A Ramachandran plot is simply a scatter of (φ, ψ) for every residue.

Radius of gyration, Cα contacts, bounding box. Radius of gyration (Rg) is the root-mean-square distance of Cα atoms from their centroid — a single number for overall size and compactness. A globular domain of N residues has Rg ≈ 2.2·N^0.38 Å; an extended or disordered chain has a much larger Rg. The Cα contact count is the number of residue pairs whose Cα atoms are within 8 Å and are more than four positions apart in sequence — a standard proxy for tertiary packing density. The bounding box is the smallest axis-aligned box enclosing all Cα atoms.

Secondary structure (3-state, P-SEA). Three-state secondary structure (P-SEA) collapses the eight DSSP classes into helix (a), strand (b), and coil (c). P-SEA assigns these from Cα geometry alone — distances and angles — without requiring backbone oxygens, so it works on any Cα trace.

Secondary structure (8-state, DSSP). DSSP 8-state secondary structure assigns each residue one of H (α-helix), G (3₁₀-helix), I (π-helix), E (extended β-strand), B (isolated β-bridge), T (hydrogen-bonded turn), S (bend), or '-' (coil). The assignment is computed from backbone hydrogen-bond geometry via the Kabsch–Sander algorithm.

Foldseek 3Di. A 3Di character summarizes, for each residue, the relative orientation of the Cα frame of its nearest spatial neighbor. Because it encodes fold topology rather than chemistry, 3Di alignments detect remote structural similarity that sequence alignment misses.

mmCIF coordinates. The mmCIF block holds the 3D Cartesian coordinates of each backbone atom (N, Cα, C, O) in ångströms. mmCIF is the PDB's canonical archive format — a tagged-loop text representation of the atomic model.

Sequence. Sequence gives the chain of amino acids in standard one-letter code (A=alanine, C=cysteine, …, Y=tyrosine), read N→C. It is the only feature that is directly encoded by the gene; all structural features are derived from the folded form of this sequence.